Protein AF-A0AA35GJU0-F1 (afdb_monomer_lite)

Sequence (105 aa):
MTVIDAHAVIQALGLPDSCRVEQRVPKKLLLENGVPTASDKRLITDAIEEIQWFAALKPNTIGVPDYRDAQREYLEIAVLVVTLRGTVKPASCSRLAELVHRAVP

Structure (mmCIF, N/CA/C/O backbone):
data_AF-A0AA35GJU0-F1
#
_entry.id   AF-A0AA35GJU0-F1
#
loop_
_atom_site.group_PDB
_atom_site.id
_atom_site.type_symbol
_atom_site.label_atom_id
_atom_site.label_alt_id
_atom_site.label_comp_id
_atom_site.label_asym_id
_atom_site.label_entity_id
_atom_site.label_seq_id
_atom_site.pdbx_PDB_ins_code
_atom_site.Cartn_x
_atom_site.Cartn_y
_atom_site.Cartn_z
_atom_site.occupancy
_atom_site.B_iso_or_equiv
_atom_site.auth_seq_id
_atom_site.auth_comp_id
_atom_site.auth_asym_id
_atom_site.auth_atom_id
_atom_site.pdbx_PDB_model_num
ATOM 1 N N . MET A 1 1 ? -23.041 -9.306 -2.817 1.00 44.56 1 MET A N 1
ATOM 2 C CA . MET A 1 1 ? -21.685 -8.874 -3.212 1.00 44.56 1 MET A CA 1
ATOM 3 C C . MET A 1 1 ? -20.769 -10.059 -3.025 1.00 44.56 1 MET A C 1
ATOM 5 O O . MET A 1 1 ? -20.582 -10.477 -1.891 1.00 44.56 1 MET A O 1
ATOM 9 N N . THR A 1 2 ? -20.285 -10.655 -4.108 1.00 46.44 2 THR A N 1
ATOM 10 C CA . THR A 1 2 ? -19.274 -11.711 -4.027 1.00 46.44 2 THR A CA 1
ATOM 11 C C . THR A 1 2 ? -18.007 -11.069 -3.478 1.00 46.44 2 THR A C 1
ATOM 13 O O . THR A 1 2 ? -17.515 -10.102 -4.057 1.00 46.44 2 THR A O 1
ATOM 16 N N . VAL A 1 3 ? -17.534 -11.528 -2.321 1.00 57.78 3 VAL A N 1
ATOM 17 C CA . VAL A 1 3 ? -16.242 -11.095 -1.788 1.00 57.78 3 VAL A CA 1
ATOM 18 C C . VAL A 1 3 ? -15.197 -11.693 -2.720 1.00 57.78 3 VAL A C 1
ATOM 20 O O . VAL A 1 3 ? -15.041 -12.910 -2.765 1.00 57.78 3 VAL A O 1
ATOM 23 N N . ILE A 1 4 ? -14.568 -10.857 -3.545 1.00 70.25 4 ILE A N 1
ATOM 24 C CA . ILE A 1 4 ? -13.439 -11.299 -4.357 1.00 70.25 4 ILE A CA 1
ATOM 25 C C . ILE A 1 4 ? -12.249 -11.377 -3.406 1.00 70.25 4 ILE A C 1
ATOM 27 O O . ILE A 1 4 ? -11.857 -10.375 -2.810 1.00 70.25 4 ILE A O 1
ATOM 31 N N . ASP A 1 5 ? -11.731 -12.586 -3.227 1.00 84.88 5 ASP A N 1
ATOM 32 C CA . ASP A 1 5 ? -10.553 -12.838 -2.410 1.00 84.88 5 ASP A CA 1
ATOM 33 C C . ASP A 1 5 ? -9.294 -12.244 -3.068 1.00 84.88 5 ASP A C 1
ATOM 35 O O . ASP A 1 5 ? -9.160 -12.249 -4.296 1.00 84.88 5 ASP A O 1
ATOM 39 N N . ALA A 1 6 ? -8.361 -11.729 -2.262 1.00 87.00 6 ALA A N 1
ATOM 40 C CA . ALA A 1 6 ? -7.139 -11.105 -2.771 1.00 87.00 6 ALA A CA 1
ATOM 41 C C . ALA A 1 6 ? -6.300 -12.082 -3.609 1.00 87.00 6 ALA A C 1
ATOM 43 O O . ALA A 1 6 ? -5.740 -11.687 -4.632 1.00 87.00 6 ALA A O 1
ATOM 44 N N . HIS A 1 7 ? -6.268 -13.367 -3.239 1.00 88.19 7 HIS A N 1
ATOM 45 C CA . HIS A 1 7 ? -5.584 -14.398 -4.010 1.00 88.19 7 HIS A CA 1
ATOM 46 C C . HIS A 1 7 ? -6.213 -14.568 -5.394 1.00 88.19 7 HIS A C 1
ATOM 48 O O . HIS A 1 7 ? -5.490 -14.668 -6.381 1.00 88.19 7 HIS A O 1
ATOM 54 N N . ALA A 1 8 ? -7.546 -14.541 -5.497 1.00 91.88 8 ALA A N 1
ATOM 55 C CA . ALA A 1 8 ? -8.233 -14.650 -6.783 1.00 91.88 8 ALA A CA 1
ATOM 56 C C . ALA A 1 8 ? -7.893 -13.477 -7.720 1.00 91.88 8 ALA A C 1
ATOM 58 O O . ALA A 1 8 ? -7.655 -13.697 -8.907 1.00 91.88 8 ALA A O 1
ATOM 59 N N . VAL A 1 9 ? -7.808 -12.248 -7.191 1.00 91.88 9 VAL A N 1
ATOM 60 C CA . VAL A 1 9 ? -7.356 -11.079 -7.970 1.00 91.88 9 VAL A CA 1
ATOM 61 C C . VAL A 1 9 ? -5.913 -11.261 -8.426 1.00 91.88 9 VAL A C 1
ATOM 63 O O . VAL A 1 9 ? -5.618 -11.082 -9.602 1.00 91.88 9 VAL A O 1
ATOM 66 N N . ILE A 1 10 ? -5.020 -11.652 -7.516 1.00 92.38 10 ILE A N 1
ATOM 67 C CA . ILE A 1 10 ? -3.597 -11.846 -7.811 1.00 92.38 10 ILE A CA 1
ATOM 68 C C . ILE A 1 10 ? -3.390 -12.905 -8.899 1.00 92.38 10 ILE A C 1
ATOM 70 O O . ILE A 1 10 ? -2.623 -12.676 -9.831 1.00 92.38 10 ILE A O 1
ATOM 74 N N . GLN A 1 11 ? -4.096 -14.035 -8.822 1.00 92.12 11 GLN A N 1
ATOM 75 C CA . GLN A 1 11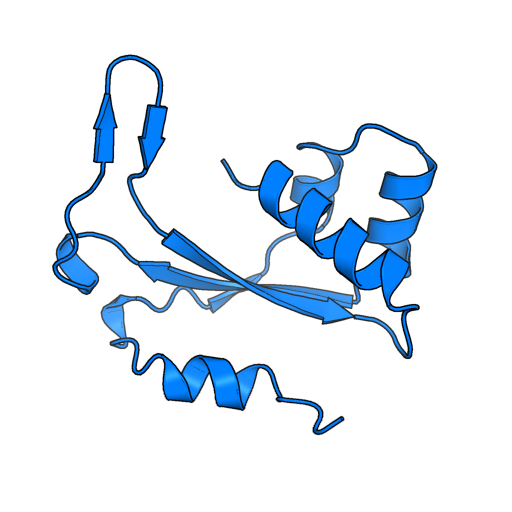 ? -4.038 -15.075 -9.853 1.00 92.12 11 GLN A CA 1
ATOM 76 C C . GLN A 1 11 ? -4.544 -14.558 -11.203 1.00 92.12 11 GLN A C 1
ATOM 78 O O . GLN A 1 11 ? -3.933 -14.826 -12.235 1.00 92.12 11 GLN A O 1
ATOM 83 N N . ALA A 1 12 ? -5.622 -13.769 -11.205 1.00 93.81 12 ALA A N 1
ATOM 84 C CA . ALA A 1 12 ? -6.172 -13.185 -12.425 1.00 93.81 12 ALA A CA 1
ATOM 85 C C . ALA A 1 12 ? -5.228 -12.171 -13.099 1.00 93.81 12 ALA A C 1
ATOM 87 O O . ALA A 1 12 ? -5.333 -11.970 -14.307 1.00 93.81 12 ALA A O 1
ATOM 88 N N . LEU A 1 13 ? -4.297 -11.558 -12.355 1.00 91.06 13 LEU A N 1
ATOM 89 C CA . LEU A 1 13 ? -3.276 -10.677 -12.932 1.00 91.06 13 LEU A CA 1
ATOM 90 C C . LEU A 1 13 ? -2.248 -11.435 -13.786 1.00 91.06 13 LEU A C 1
ATOM 92 O O . LEU A 1 13 ? -1.588 -10.805 -14.609 1.00 91.06 13 LEU A O 1
ATOM 96 N N . GLY A 1 14 ? -2.085 -12.752 -13.596 1.00 93.19 14 GLY A N 1
ATOM 97 C CA . GLY A 1 14 ? -1.158 -13.568 -14.387 1.00 93.19 14 GLY A CA 1
ATOM 98 C C . GLY A 1 14 ? 0.293 -13.077 -14.338 1.00 93.19 14 GLY A C 1
ATOM 99 O O . GLY A 1 14 ? 1.002 -13.158 -15.340 1.00 93.19 14 GLY A O 1
ATOM 100 N N . LEU A 1 15 ? 0.719 -12.511 -13.200 1.00 93.44 15 LEU A N 1
ATO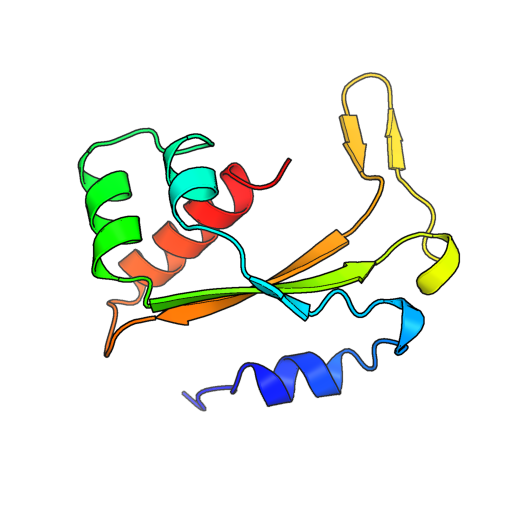M 101 C CA . LEU A 1 15 ? 2.045 -11.907 -13.066 1.00 93.44 15 LEU A CA 1
ATOM 102 C C . LEU A 1 15 ? 3.143 -12.979 -13.166 1.00 93.44 15 LEU A C 1
ATOM 104 O O . LEU A 1 15 ? 3.022 -14.026 -12.524 1.00 93.44 15 LEU A O 1
ATOM 108 N N . PRO A 1 16 ? 4.233 -12.724 -13.912 1.00 94.06 16 PRO A N 1
ATOM 109 C CA . PRO A 1 16 ? 5.370 -13.630 -13.942 1.00 94.06 16 PRO A CA 1
ATOM 110 C C . PRO A 1 16 ? 6.066 -13.663 -12.576 1.00 94.06 16 PRO A C 1
ATOM 112 O O . PRO A 1 16 ? 6.073 -12.675 -11.838 1.00 94.06 16 PRO A O 1
ATOM 115 N N . ASP A 1 17 ? 6.717 -14.782 -12.254 1.00 93.38 17 ASP A N 1
ATOM 116 C CA . ASP A 1 17 ? 7.393 -14.950 -10.960 1.00 93.38 17 ASP A CA 1
ATOM 117 C C . ASP A 1 17 ? 8.507 -13.919 -10.724 1.00 93.38 17 ASP A C 1
ATOM 119 O O . ASP A 1 17 ? 8.787 -13.564 -9.582 1.00 93.38 17 ASP A O 1
ATOM 123 N N . SER A 1 18 ? 9.089 -13.365 -11.793 1.00 94.75 18 SER A N 1
ATOM 124 C CA . SER A 1 18 ? 10.080 -12.284 -11.725 1.00 94.75 18 SER A CA 1
ATOM 125 C C . SER A 1 18 ? 9.543 -10.975 -11.133 1.00 94.75 18 SER A C 1
ATOM 127 O O . SER A 1 18 ? 10.341 -10.135 -10.722 1.00 94.75 18 SER A O 1
ATOM 129 N N . CYS A 1 19 ? 8.220 -10.787 -11.066 1.00 95.81 19 CYS A N 1
ATOM 130 C CA . CYS A 1 19 ? 7.603 -9.634 -10.411 1.00 95.81 19 CYS A CA 1
ATOM 131 C C . CYS A 1 19 ? 7.472 -9.803 -8.893 1.00 95.81 19 CYS A C 1
ATOM 133 O O . CYS A 1 19 ? 7.206 -8.814 -8.210 1.00 95.81 19 CYS A O 1
ATOM 135 N N . ARG A 1 20 ? 7.583 -11.025 -8.352 1.00 94.75 20 ARG A N 1
ATOM 136 C CA . ARG A 1 20 ? 7.301 -11.298 -6.936 1.00 94.75 20 ARG A CA 1
ATOM 137 C C . ARG A 1 20 ? 8.332 -10.634 -6.030 1.00 94.75 20 ARG A C 1
ATOM 139 O O . ARG A 1 20 ? 9.536 -10.736 -6.246 1.00 94.75 20 ARG A O 1
ATOM 146 N N . VAL A 1 21 ? 7.832 -9.984 -4.987 1.00 95.69 21 VAL A N 1
ATOM 147 C CA . VAL A 1 21 ? 8.634 -9.380 -3.917 1.00 95.69 21 VAL A CA 1
ATOM 148 C C . VAL A 1 21 ? 8.374 -10.104 -2.600 1.00 95.69 21 VAL A C 1
ATOM 150 O O . VAL A 1 21 ? 9.320 -10.445 -1.898 1.00 95.69 21 VAL A O 1
ATOM 153 N N . GLU A 1 22 ? 7.101 -10.367 -2.290 1.00 93.25 22 GLU A N 1
ATOM 154 C CA . GLU A 1 22 ? 6.641 -11.112 -1.108 1.00 93.25 22 GLU A CA 1
ATOM 155 C C . GLU A 1 22 ? 7.215 -10.594 0.230 1.00 93.25 22 GLU A C 1
ATOM 157 O O . GLU A 1 22 ? 7.473 -11.353 1.162 1.00 93.25 22 GLU A O 1
ATOM 162 N N . GLN A 1 23 ? 7.379 -9.273 0.354 1.00 96.19 23 GLN A N 1
ATOM 163 C CA . GLN A 1 23 ? 7.918 -8.638 1.560 1.00 96.19 23 GLN A CA 1
ATOM 164 C C . GLN A 1 23 ? 6.820 -8.067 2.450 1.00 96.19 23 GLN A C 1
ATOM 166 O O . GLN A 1 23 ? 5.832 -7.502 1.985 1.00 96.19 23 GLN A O 1
ATOM 171 N N . ARG A 1 24 ? 7.021 -8.141 3.766 1.00 96.38 24 ARG A N 1
ATOM 172 C CA . ARG A 1 24 ? 6.142 -7.475 4.727 1.00 96.38 24 ARG A CA 1
ATOM 173 C C . ARG A 1 24 ? 6.441 -5.978 4.779 1.00 96.38 24 ARG A C 1
ATOM 175 O O . ARG A 1 24 ? 7.589 -5.579 4.957 1.00 96.38 24 ARG A O 1
ATOM 182 N N . VAL A 1 25 ? 5.393 -5.160 4.732 1.00 94.81 25 VAL A N 1
ATOM 183 C CA . VAL A 1 25 ? 5.486 -3.701 4.871 1.00 94.81 25 VAL A CA 1
ATOM 184 C C . VAL A 1 25 ? 5.091 -3.300 6.298 1.00 94.81 25 VAL A C 1
ATOM 186 O O . VAL A 1 25 ? 3.961 -3.555 6.730 1.00 94.81 25 VAL A O 1
ATOM 189 N N . PRO A 1 26 ? 5.986 -2.665 7.076 1.00 94.44 26 PRO A N 1
ATOM 190 C CA . PRO A 1 26 ? 5.631 -2.150 8.392 1.00 94.44 26 PRO A CA 1
ATOM 191 C C . PRO A 1 26 ? 4.583 -1.037 8.284 1.00 94.44 26 PRO A C 1
ATOM 193 O O . PRO A 1 26 ? 4.780 -0.065 7.559 1.00 94.44 26 PRO A O 1
ATOM 196 N N . LYS A 1 27 ? 3.520 -1.095 9.100 1.00 93.50 27 LYS A N 1
ATOM 197 C CA . LYS A 1 27 ? 2.504 -0.023 9.176 1.00 93.50 27 LYS A CA 1
ATOM 198 C C . LYS A 1 27 ? 3.099 1.356 9.459 1.00 93.50 27 LYS A C 1
ATOM 200 O O . LYS A 1 27 ? 2.511 2.361 9.086 1.00 93.50 27 LYS A O 1
ATOM 205 N N . LYS A 1 28 ? 4.256 1.401 10.128 1.00 92.12 28 LYS A N 1
ATOM 206 C CA . LYS A 1 28 ? 4.985 2.636 10.420 1.00 92.12 28 LYS A CA 1
ATOM 207 C C . LYS A 1 28 ? 5.277 3.443 9.147 1.00 92.12 28 LYS A C 1
ATOM 209 O O . LYS A 1 28 ? 5.112 4.653 9.194 1.00 92.12 28 LYS A O 1
ATOM 214 N N . LEU A 1 29 ? 5.569 2.787 8.018 1.00 90.69 29 LEU A N 1
ATOM 215 C CA . LEU A 1 29 ? 5.770 3.472 6.736 1.00 90.69 29 LEU A CA 1
ATOM 216 C C . LEU A 1 29 ? 4.507 4.210 6.279 1.00 90.69 29 LEU A C 1
ATOM 218 O O . LEU A 1 29 ? 4.589 5.362 5.869 1.00 90.69 29 LEU A O 1
ATOM 222 N N . LEU A 1 30 ? 3.331 3.592 6.439 1.00 90.50 30 LEU A N 1
ATOM 223 C CA . LEU A 1 30 ? 2.065 4.274 6.167 1.00 90.50 30 LEU A CA 1
ATOM 224 C C . LEU A 1 30 ? 1.780 5.402 7.151 1.00 90.50 30 LEU A C 1
ATOM 226 O O . LEU A 1 30 ? 1.041 6.300 6.808 1.00 90.50 30 LEU A O 1
ATOM 230 N N . LEU A 1 31 ? 2.281 5.338 8.386 1.00 90.81 31 LEU A N 1
ATOM 231 C CA . LEU A 1 31 ? 2.027 6.365 9.401 1.00 90.81 31 LEU A CA 1
ATOM 232 C C . LEU A 1 31 ? 2.927 7.591 9.248 1.00 90.81 31 LEU A C 1
ATOM 234 O O . LEU A 1 31 ? 2.532 8.684 9.650 1.00 90.81 31 LEU A O 1
ATOM 238 N N . GLU A 1 32 ? 4.132 7.394 8.722 1.00 88.62 32 GLU A N 1
ATOM 239 C CA . GLU A 1 32 ? 5.103 8.456 8.455 1.00 88.62 32 GLU A CA 1
ATOM 240 C C . GLU A 1 32 ? 4.807 9.166 7.129 1.00 88.62 32 GLU A C 1
ATOM 242 O O . GLU A 1 32 ? 5.030 10.371 7.024 1.00 88.62 32 GLU A O 1
ATOM 247 N N . ASN A 1 33 ? 4.216 8.458 6.160 1.00 81.50 33 ASN A N 1
ATOM 248 C CA . ASN A 1 33 ? 3.896 8.990 4.841 1.00 81.50 33 ASN A CA 1
ATOM 249 C C . ASN A 1 33 ? 2.381 9.178 4.672 1.00 81.50 33 ASN A C 1
ATOM 251 O O . ASN A 1 33 ? 1.607 8.243 4.819 1.00 81.50 33 ASN A O 1
ATOM 255 N N . GLY A 1 34 ? 1.930 10.379 4.307 1.00 70.25 34 GLY A N 1
ATOM 256 C CA . GLY A 1 34 ? 0.569 10.555 3.782 1.00 70.25 34 GLY A CA 1
ATOM 257 C C . GLY A 1 34 ? -0.588 10.482 4.793 1.00 70.25 34 GLY A C 1
ATOM 258 O O . GLY A 1 34 ? -1.738 10.413 4.356 1.00 70.25 34 GLY A O 1
ATOM 259 N N . VAL A 1 35 ? -0.336 10.554 6.111 1.00 76.75 35 VAL A N 1
ATOM 260 C CA . VAL A 1 35 ? -1.386 10.613 7.154 1.00 76.75 35 VAL A CA 1
ATOM 261 C C . VAL A 1 35 ? -1.644 12.051 7.604 1.00 76.75 35 VAL A C 1
ATOM 263 O O . VAL A 1 35 ? -0.844 12.612 8.352 1.00 76.75 35 VAL A O 1
ATOM 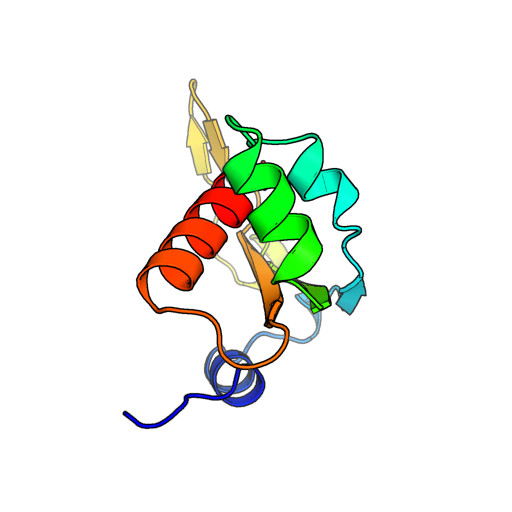266 N N . PRO A 1 36 ? -2.779 12.660 7.217 1.00 76.88 36 PRO A N 1
ATOM 267 C CA . PRO A 1 36 ? -3.041 14.061 7.523 1.00 76.88 36 PRO A CA 1
ATOM 268 C C . PRO A 1 36 ? -3.707 14.278 8.890 1.00 76.88 36 PRO A C 1
ATOM 270 O O . PRO A 1 36 ? -3.717 15.405 9.379 1.00 76.88 36 PRO A O 1
ATOM 273 N N . THR A 1 37 ? -4.300 13.247 9.510 1.00 92.38 37 THR A N 1
ATOM 274 C CA . THR A 1 37 ? -5.118 13.417 10.726 1.00 92.38 37 THR A CA 1
ATOM 275 C C . THR A 1 37 ? -4.921 12.320 11.775 1.00 92.38 37 THR A C 1
ATOM 277 O O . THR A 1 37 ? -4.551 11.183 11.479 1.00 92.38 37 THR A O 1
ATOM 280 N N . ALA A 1 38 ? -5.245 12.637 13.035 1.00 93.31 38 ALA A N 1
ATOM 281 C CA . ALA A 1 38 ? -5.228 11.668 14.132 1.00 93.31 38 ALA A CA 1
ATOM 282 C C . ALA A 1 38 ? -6.245 10.524 13.942 1.00 93.31 38 ALA A C 1
ATOM 284 O O . ALA A 1 38 ? -5.988 9.396 14.364 1.00 93.31 38 ALA A O 1
ATOM 285 N N . SER A 1 39 ? -7.383 10.791 13.294 1.00 93.81 39 SER A N 1
ATOM 286 C CA . SER A 1 39 ? -8.369 9.765 12.937 1.00 93.81 39 SER A CA 1
ATOM 287 C C . SER A 1 39 ? -7.835 8.794 11.889 1.00 93.81 39 SER A C 1
ATOM 289 O O . SER A 1 39 ? -8.028 7.593 12.043 1.00 93.81 39 SER A O 1
ATOM 291 N N . ASP A 1 40 ? -7.113 9.287 10.879 1.00 94.25 40 ASP A N 1
ATOM 292 C CA . ASP A 1 40 ? -6.483 8.437 9.862 1.00 94.25 40 ASP A CA 1
ATOM 293 C C . ASP A 1 40 ? -5.402 7.544 10.489 1.00 94.25 40 ASP A C 1
ATOM 295 O O . ASP A 1 40 ? -5.348 6.343 10.224 1.00 94.25 40 ASP A O 1
ATOM 299 N N . LYS A 1 41 ? -4.599 8.096 11.412 1.00 94.25 41 LYS A N 1
ATOM 300 C CA . LYS A 1 41 ? -3.612 7.322 12.181 1.00 94.25 41 LYS A CA 1
ATOM 301 C C . LYS A 1 41 ? -4.257 6.182 12.971 1.00 94.25 41 LYS A C 1
ATOM 303 O O . LYS A 1 41 ? -3.743 5.060 12.957 1.00 94.25 41 LYS A O 1
ATOM 308 N N . ARG A 1 42 ? -5.370 6.457 13.661 1.00 94.56 42 ARG A N 1
ATOM 309 C CA . ARG A 1 42 ? -6.131 5.428 14.393 1.00 94.56 42 ARG A CA 1
ATOM 310 C C . ARG A 1 42 ? -6.686 4.382 13.438 1.00 94.56 42 ARG A C 1
ATOM 312 O O . ARG A 1 42 ? -6.487 3.198 13.665 1.00 94.56 42 ARG A O 1
ATOM 319 N N . LEU A 1 43 ? -7.275 4.818 12.326 1.00 95.00 43 LEU A N 1
ATOM 320 C CA . LEU A 1 43 ? -7.834 3.922 11.323 1.00 95.00 43 LEU A CA 1
ATOM 321 C C . LEU A 1 43 ? -6.782 2.943 10.775 1.00 95.00 43 LEU A C 1
ATOM 323 O O . LEU A 1 43 ? -7.030 1.743 10.760 1.00 95.00 43 LEU A O 1
ATOM 327 N N . ILE A 1 44 ? -5.589 3.417 10.406 1.00 94.50 44 ILE A N 1
ATOM 328 C CA . ILE A 1 44 ? -4.476 2.556 9.960 1.00 94.50 44 ILE A CA 1
ATOM 329 C C . ILE A 1 44 ? -4.041 1.583 11.066 1.00 94.50 44 ILE A C 1
ATOM 331 O O . ILE A 1 44 ? -3.809 0.399 10.813 1.00 94.50 44 ILE A O 1
ATOM 335 N N . THR A 1 45 ? -3.906 2.078 12.297 1.00 94.06 45 THR A N 1
ATOM 336 C CA . THR A 1 45 ? -3.412 1.277 13.427 1.00 94.06 45 THR A CA 1
ATOM 337 C C . THR A 1 45 ? -4.373 0.135 13.757 1.00 94.06 45 THR A C 1
ATOM 339 O O . THR A 1 45 ? -3.936 -1.019 13.857 1.00 94.06 45 THR A O 1
ATOM 342 N N . ASP A 1 46 ? -5.662 0.461 13.850 1.00 94.44 46 ASP A N 1
ATOM 343 C CA . ASP A 1 46 ? -6.704 -0.412 14.379 1.00 94.44 46 ASP A CA 1
ATOM 344 C C . ASP A 1 46 ? -7.284 -1.332 13.304 1.00 94.44 46 ASP A C 1
ATOM 346 O O . ASP A 1 46 ? -7.541 -2.499 13.580 1.00 94.44 46 ASP A O 1
ATOM 350 N N . ALA A 1 47 ? -7.478 -0.840 12.076 1.00 95.62 47 ALA A N 1
ATOM 351 C CA . ALA A 1 47 ? -8.184 -1.596 11.043 1.00 95.62 47 ALA A CA 1
ATOM 352 C C . ALA A 1 47 ? -7.273 -2.504 10.215 1.00 95.62 47 ALA A C 1
ATOM 354 O O . ALA A 1 47 ? -7.741 -3.520 9.716 1.00 95.62 47 ALA A O 1
ATOM 355 N N . ILE A 1 48 ? -5.990 -2.174 10.049 1.00 95.50 48 ILE A N 1
ATOM 356 C CA . ILE A 1 48 ? -5.073 -3.025 9.283 1.00 95.50 48 ILE A CA 1
ATOM 357 C C . ILE A 1 48 ? -4.575 -4.157 10.182 1.00 95.50 48 ILE A C 1
ATOM 359 O O . ILE A 1 48 ? -4.201 -3.945 11.336 1.00 95.50 48 ILE A O 1
ATOM 363 N N . GLU A 1 49 ? -4.530 -5.371 9.666 1.00 96.06 49 GLU A N 1
ATOM 364 C CA . GLU A 1 49 ? -3.847 -6.498 10.292 1.00 96.06 49 GLU A CA 1
ATOM 365 C C . GLU A 1 49 ? -2.414 -6.594 9.771 1.00 96.06 49 GLU A C 1
ATOM 367 O O . GLU A 1 49 ? -1.456 -6.465 10.540 1.00 96.06 49 GLU A O 1
ATOM 372 N N . GLU A 1 50 ? -2.284 -6.695 8.451 1.00 95.69 50 GLU A N 1
ATOM 373 C CA . GLU A 1 50 ? -1.031 -6.920 7.742 1.00 95.69 50 GLU A CA 1
ATOM 374 C C . GLU A 1 50 ? -1.006 -6.165 6.410 1.00 95.69 50 GLU A C 1
ATOM 376 O O . GLU A 1 50 ? -2.046 -5.893 5.809 1.00 95.69 50 GLU A O 1
ATOM 381 N N . ILE A 1 51 ? 0.202 -5.815 5.966 1.00 95.62 51 ILE A N 1
ATOM 382 C CA . ILE A 1 51 ? 0.466 -5.272 4.638 1.00 95.62 51 ILE A CA 1
ATOM 383 C C . ILE A 1 51 ? 1.599 -6.095 4.032 1.00 95.62 51 ILE A C 1
ATOM 385 O O . ILE A 1 51 ? 2.673 -6.212 4.632 1.00 95.62 51 ILE A O 1
ATOM 389 N N . GLN A 1 52 ? 1.368 -6.620 2.838 1.00 96.00 52 GLN A N 1
ATOM 390 C CA . GLN A 1 52 ? 2.350 -7.362 2.063 1.00 96.00 52 GLN A CA 1
ATOM 391 C C . GLN A 1 52 ? 2.595 -6.645 0.736 1.00 96.00 52 GLN A C 1
ATOM 393 O O . GLN A 1 52 ? 1.665 -6.386 -0.025 1.00 96.00 52 GLN A O 1
ATOM 398 N N . TRP A 1 53 ? 3.856 -6.342 0.447 1.00 96.06 53 TRP A N 1
ATOM 399 C CA . TRP A 1 53 ? 4.304 -5.970 -0.885 1.00 96.06 53 TRP A CA 1
ATOM 400 C C . TRP A 1 53 ? 4.478 -7.244 -1.698 1.00 96.06 53 TRP A C 1
ATOM 402 O O . TRP A 1 53 ? 5.472 -7.958 -1.579 1.00 96.06 53 TRP A O 1
ATOM 412 N N . PHE A 1 54 ? 3.443 -7.566 -2.464 1.00 96.12 54 PHE A N 1
ATOM 413 C CA . PHE A 1 54 ? 3.352 -8.827 -3.177 1.00 96.12 54 PHE A CA 1
ATOM 414 C C . PHE A 1 54 ? 4.235 -8.824 -4.425 1.00 96.12 54 PHE A C 1
ATOM 416 O O . PHE A 1 54 ? 5.019 -9.752 -4.616 1.00 96.12 54 PHE A O 1
ATOM 423 N N . ALA A 1 55 ? 4.150 -7.771 -5.243 1.00 96.31 55 ALA A N 1
ATOM 424 C CA . ALA A 1 55 ? 4.896 -7.675 -6.492 1.00 96.31 55 ALA A CA 1
ATOM 425 C C . ALA A 1 55 ? 5.331 -6.243 -6.834 1.00 96.31 55 ALA A C 1
ATOM 427 O O . ALA A 1 55 ? 4.686 -5.270 -6.437 1.00 96.31 55 ALA A O 1
ATOM 428 N N . ALA A 1 56 ? 6.407 -6.132 -7.611 1.00 95.44 56 ALA A N 1
ATOM 429 C CA . ALA A 1 56 ? 6.880 -4.902 -8.234 1.00 95.44 56 ALA A CA 1
ATOM 430 C C . ALA A 1 56 ? 6.951 -5.108 -9.749 1.00 95.44 56 ALA A C 1
ATOM 432 O O . ALA A 1 56 ? 7.703 -5.942 -10.254 1.00 95.44 56 ALA A O 1
ATOM 433 N N . LEU A 1 57 ? 6.135 -4.355 -10.475 1.00 94.94 57 LEU A N 1
ATOM 434 C CA . LEU A 1 57 ? 6.002 -4.460 -11.919 1.00 94.94 57 LEU A CA 1
ATOM 435 C C . LEU A 1 57 ? 6.888 -3.393 -12.550 1.00 94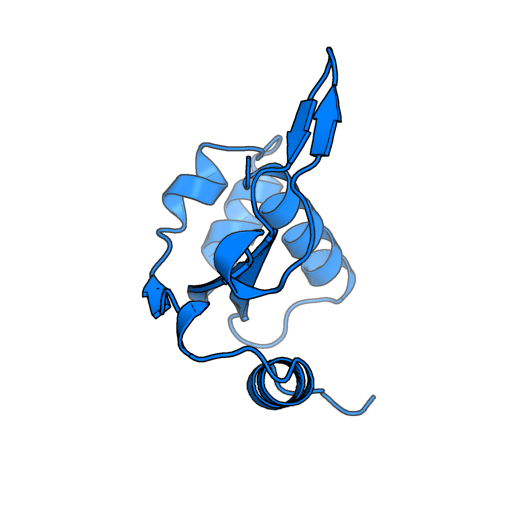.94 57 LEU A C 1
ATOM 437 O O . LEU A 1 57 ? 6.565 -2.207 -12.526 1.00 94.94 57 LEU A O 1
ATOM 441 N N . LYS A 1 58 ? 8.016 -3.834 -13.096 1.00 94.50 58 LYS A N 1
ATOM 442 C CA . LYS A 1 58 ? 9.027 -3.004 -13.758 1.00 94.50 58 LYS A CA 1
ATOM 443 C C . LYS A 1 58 ? 9.031 -3.237 -15.268 1.00 94.50 58 LYS A C 1
ATOM 445 O O . LYS A 1 58 ? 8.656 -4.336 -15.700 1.00 94.50 58 LYS A O 1
ATOM 450 N N . PRO A 1 59 ? 9.560 -2.299 -16.073 1.00 94.31 59 PRO A N 1
ATOM 451 C CA . PRO A 1 59 ? 9.639 -2.466 -17.525 1.00 94.31 59 PRO A CA 1
ATOM 452 C C . PRO A 1 59 ? 10.322 -3.755 -17.973 1.00 94.31 59 PRO A C 1
ATOM 454 O O . PRO A 1 59 ? 9.847 -4.432 -18.879 1.00 94.31 59 PRO A O 1
ATOM 457 N N . ASN A 1 60 ? 11.385 -4.161 -17.281 1.00 92.19 60 ASN A N 1
ATOM 458 C CA . ASN A 1 60 ? 12.100 -5.405 -17.561 1.00 92.19 60 ASN A CA 1
ATOM 459 C C . ASN A 1 60 ? 11.350 -6.686 -17.139 1.00 92.19 60 ASN A C 1
ATOM 461 O O . ASN A 1 60 ? 11.773 -7.772 -17.520 1.00 92.19 60 ASN A O 1
ATOM 465 N N . THR A 1 61 ? 10.270 -6.580 -16.358 1.00 92.50 61 THR A N 1
ATOM 466 C CA . THR A 1 61 ? 9.474 -7.734 -15.894 1.00 92.50 61 THR A CA 1
ATOM 467 C C . THR A 1 61 ? 8.175 -7.924 -16.671 1.00 92.50 61 THR A C 1
ATOM 469 O O . THR A 1 61 ? 7.785 -9.062 -16.907 1.00 92.50 61 THR A O 1
ATOM 472 N N . ILE A 1 62 ? 7.524 -6.833 -17.098 1.00 92.62 62 ILE A N 1
ATOM 473 C CA . ILE A 1 62 ? 6.209 -6.881 -17.765 1.00 92.62 62 ILE A CA 1
ATOM 474 C C . ILE A 1 62 ? 6.186 -6.239 -19.159 1.00 92.62 62 ILE A C 1
ATOM 476 O O . ILE A 1 62 ? 5.148 -6.236 -19.811 1.00 92.62 62 ILE A O 1
ATOM 480 N N . 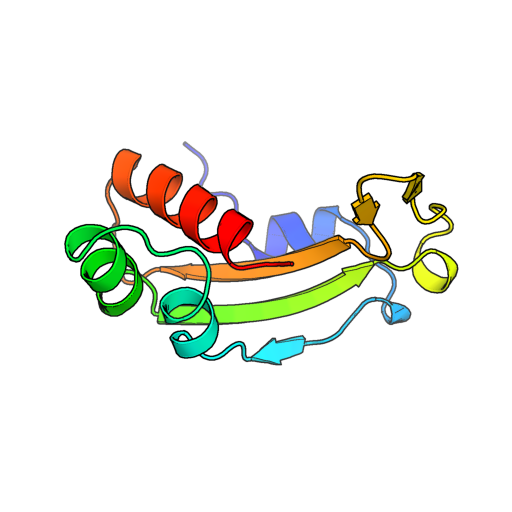GLY A 1 63 ? 7.303 -5.668 -19.623 1.00 88.56 63 GLY A N 1
ATOM 481 C CA . GLY A 1 63 ? 7.390 -5.024 -20.938 1.00 88.56 63 GLY A CA 1
ATOM 482 C C . GLY A 1 63 ? 6.637 -3.693 -21.055 1.00 88.56 63 GLY A C 1
ATOM 483 O O . GLY A 1 63 ? 6.491 -3.179 -22.161 1.00 88.56 63 GLY A O 1
ATOM 484 N N . VAL A 1 64 ? 6.162 -3.126 -19.940 1.00 88.31 64 VAL A N 1
ATOM 485 C CA . VAL A 1 64 ? 5.516 -1.805 -19.890 1.00 88.31 64 VAL A CA 1
ATOM 486 C C . VAL A 1 64 ? 6.569 -0.747 -19.550 1.00 88.31 64 VAL A C 1
ATOM 488 O O . VAL A 1 64 ? 7.144 -0.835 -18.467 1.00 88.31 64 VAL A O 1
ATOM 491 N N . PRO A 1 65 ? 6.844 0.233 -20.431 1.00 91.56 65 PRO A N 1
ATOM 492 C CA . PRO A 1 65 ? 7.843 1.270 -20.176 1.00 91.56 65 PRO A CA 1
ATOM 493 C C . PRO A 1 65 ? 7.544 2.092 -18.920 1.00 91.56 65 PRO A C 1
ATOM 495 O O . PRO A 1 65 ? 6.380 2.340 -18.599 1.00 91.56 65 PRO A O 1
ATOM 498 N N . ASP A 1 66 ? 8.596 2.556 -18.247 1.00 92.94 66 ASP A N 1
ATOM 499 C CA . ASP A 1 66 ? 8.458 3.542 -17.184 1.00 92.94 66 ASP A CA 1
ATOM 500 C C . ASP A 1 66 ? 8.057 4.902 -17.762 1.00 92.94 66 ASP A C 1
ATOM 502 O O . ASP A 1 66 ? 8.321 5.220 -18.925 1.00 92.94 66 ASP A O 1
ATOM 506 N N . TYR A 1 67 ? 7.392 5.708 -16.941 1.00 92.38 67 TYR A N 1
ATOM 507 C CA . TYR A 1 67 ? 6.990 7.058 -17.316 1.00 92.38 67 TYR A CA 1
ATOM 508 C C . TYR A 1 67 ? 7.829 8.078 -16.563 1.00 92.38 67 TYR A C 1
ATOM 510 O O . TYR A 1 67 ? 7.935 8.007 -15.342 1.00 92.38 67 TYR A O 1
ATOM 518 N N . ARG A 1 68 ? 8.386 9.058 -17.274 1.00 94.00 68 ARG A N 1
ATOM 519 C CA . ARG A 1 68 ? 9.147 10.159 -16.679 1.00 94.00 68 ARG A CA 1
ATOM 520 C C . ARG A 1 68 ? 8.840 11.455 -17.406 1.00 94.00 68 ARG A C 1
ATOM 522 O O . ARG A 1 68 ? 8.896 11.507 -18.634 1.00 94.00 68 ARG A O 1
ATOM 529 N N . ASP A 1 69 ? 8.555 12.499 -16.648 1.00 94.81 69 ASP A N 1
ATOM 530 C CA . ASP A 1 69 ? 8.467 13.868 -17.140 1.00 94.81 69 ASP A CA 1
ATOM 531 C C . ASP A 1 69 ? 9.166 14.829 -16.156 1.00 94.81 69 ASP A C 1
ATOM 533 O O . ASP A 1 69 ? 9.847 14.408 -15.222 1.00 94.81 69 ASP A O 1
ATOM 537 N N . ALA A 1 70 ? 9.036 16.140 -16.371 1.00 94.69 70 ALA A N 1
ATOM 538 C CA . ALA A 1 70 ? 9.657 17.146 -15.505 1.00 94.69 70 ALA A CA 1
ATOM 539 C C . ALA A 1 70 ? 9.038 17.242 -14.092 1.00 94.69 70 ALA A C 1
ATOM 541 O O . ALA A 1 70 ? 9.592 17.920 -13.230 1.00 94.69 70 ALA A O 1
ATOM 542 N N . GLN A 1 71 ? 7.875 16.632 -13.864 1.00 91.81 71 GLN A N 1
ATOM 543 C CA . GLN A 1 71 ? 7.102 16.703 -12.625 1.00 91.81 71 GLN A CA 1
ATOM 544 C C . GLN A 1 71 ? 7.118 15.388 -11.836 1.00 91.81 71 GLN A C 1
ATOM 546 O O . GLN A 1 71 ? 6.979 15.431 -10.614 1.00 91.81 71 GLN A O 1
ATOM 551 N N . ARG A 1 72 ? 7.242 14.232 -12.503 1.00 88.56 72 ARG A N 1
ATOM 552 C CA . ARG A 1 72 ? 7.102 12.909 -11.877 1.00 88.56 72 ARG A CA 1
ATOM 553 C C . ARG A 1 72 ? 7.789 11.785 -12.646 1.00 88.56 72 ARG A C 1
ATOM 555 O O . ARG A 1 72 ? 7.872 11.796 -13.873 1.00 88.56 72 ARG A O 1
ATOM 562 N N . GLU A 1 73 ? 8.176 10.761 -11.893 1.00 91.31 73 GLU A N 1
ATOM 563 C CA . GLU A 1 73 ? 8.650 9.481 -12.410 1.00 91.31 73 GLU A CA 1
ATOM 564 C C . GLU A 1 73 ? 7.780 8.345 -11.847 1.00 91.31 73 GLU A C 1
ATOM 566 O O . GLU A 1 73 ? 7.575 8.254 -10.640 1.00 91.31 73 GLU A O 1
ATOM 571 N N . TYR A 1 74 ? 7.286 7.466 -12.718 1.00 89.88 74 TYR A N 1
ATOM 572 C CA . TYR A 1 74 ? 6.616 6.212 -12.377 1.00 89.88 74 TYR A CA 1
ATOM 573 C C . TYR A 1 74 ? 7.465 5.060 -12.915 1.00 89.88 74 TYR A C 1
ATOM 575 O O . TYR A 1 74 ? 7.321 4.639 -14.065 1.00 89.88 74 TYR A O 1
ATOM 583 N N . LEU A 1 75 ? 8.403 4.600 -12.086 1.00 91.12 75 LEU A N 1
ATOM 584 C CA . LEU A 1 75 ? 9.412 3.603 -12.464 1.00 91.12 75 LEU A CA 1
ATOM 585 C C . LEU A 1 75 ? 8.905 2.161 -12.354 1.00 91.12 75 LEU A C 1
ATOM 587 O O . LEU A 1 75 ? 9.415 1.262 -13.022 1.00 91.12 75 LEU A O 1
ATOM 591 N N . GLU A 1 76 ? 7.919 1.941 -11.490 1.00 92.00 76 GLU A N 1
ATOM 592 C CA . GLU A 1 76 ? 7.324 0.639 -11.228 1.00 92.00 76 GLU A CA 1
ATOM 593 C C . GLU A 1 76 ? 5.882 0.781 -10.733 1.00 92.00 76 GLU A C 1
ATOM 595 O O . GLU A 1 76 ? 5.466 1.847 -10.279 1.00 92.00 76 GLU A O 1
ATOM 600 N N . ILE A 1 77 ? 5.126 -0.315 -10.796 1.00 92.50 77 ILE A N 1
ATOM 601 C CA . ILE A 1 77 ? 3.820 -0.435 -10.143 1.00 92.50 77 ILE A CA 1
ATOM 602 C C . ILE A 1 77 ? 3.962 -1.417 -8.980 1.00 92.50 77 ILE A C 1
ATOM 604 O O . ILE A 1 77 ? 4.274 -2.593 -9.184 1.00 92.50 77 ILE A O 1
ATOM 608 N N . ALA A 1 78 ? 3.715 -0.949 -7.758 1.00 93.56 78 ALA A N 1
ATOM 609 C CA . ALA A 1 78 ? 3.689 -1.799 -6.575 1.00 93.56 78 ALA A CA 1
ATOM 610 C C . ALA A 1 78 ? 2.305 -2.440 -6.393 1.00 93.56 78 ALA A C 1
ATOM 612 O O . ALA A 1 78 ? 1.283 -1.753 -6.356 1.00 93.56 78 ALA A O 1
ATOM 613 N N . VAL A 1 79 ? 2.271 -3.762 -6.224 1.00 94.62 79 VAL A N 1
ATOM 614 C CA . VAL A 1 79 ? 1.065 -4.505 -5.840 1.00 94.62 79 VAL A CA 1
ATOM 615 C C . VAL A 1 79 ? 1.132 -4.775 -4.345 1.00 94.62 79 VAL A C 1
ATOM 617 O O . VAL A 1 79 ? 1.956 -5.568 -3.882 1.00 94.62 79 VAL A O 1
ATOM 620 N N . LEU A 1 80 ? 0.261 -4.107 -3.591 1.00 94.94 80 LEU A N 1
ATOM 621 C CA . LEU A 1 80 ? 0.133 -4.279 -2.149 1.00 94.94 80 LEU A CA 1
ATOM 622 C C . LEU A 1 80 ? -1.136 -5.062 -1.815 1.00 94.94 80 LEU A C 1
ATOM 624 O O . LEU A 1 80 ? -2.216 -4.758 -2.317 1.00 94.94 80 LEU A O 1
ATOM 628 N N . VAL A 1 81 ? -1.007 -6.027 -0.912 1.00 95.00 81 VAL A N 1
ATOM 629 C CA . VAL A 1 81 ? -2.132 -6.720 -0.284 1.00 95.00 81 VAL A CA 1
ATOM 630 C C . VAL A 1 81 ? -2.259 -6.196 1.137 1.00 95.00 81 VAL A C 1
ATOM 632 O O . VAL A 1 81 ? -1.306 -6.253 1.914 1.00 95.00 81 VAL A O 1
ATOM 635 N N . VAL A 1 82 ? -3.430 -5.659 1.472 1.00 94.31 82 VAL A N 1
ATOM 636 C CA . VAL A 1 82 ? -3.728 -5.131 2.807 1.00 94.31 82 VAL A CA 1
ATOM 637 C C . VAL A 1 82 ? -4.824 -5.982 3.428 1.00 94.31 82 VAL A C 1
ATOM 639 O O . VAL A 1 82 ? -5.975 -5.938 2.995 1.00 94.31 82 VAL A O 1
ATOM 642 N N . THR A 1 83 ? -4.469 -6.736 4.461 1.00 94.19 83 THR A N 1
ATOM 643 C CA . THR A 1 83 ? -5.417 -7.546 5.228 1.00 94.19 83 THR A CA 1
ATOM 644 C C . THR A 1 83 ? -6.024 -6.682 6.324 1.00 94.19 83 THR A C 1
ATOM 646 O O . THR A 1 83 ? -5.299 -6.028 7.079 1.00 94.19 83 THR A O 1
ATOM 649 N N . LEU A 1 84 ? -7.354 -6.652 6.411 1.00 94.25 84 LEU A N 1
ATOM 650 C CA . LEU A 1 84 ? -8.088 -5.862 7.400 1.00 94.25 84 LEU A CA 1
ATOM 651 C C . LEU A 1 84 ? -8.575 -6.735 8.558 1.00 94.25 84 LEU A C 1
ATOM 653 O O . LEU A 1 84 ? -8.975 -7.880 8.365 1.00 94.25 84 LEU A O 1
ATOM 657 N N . ARG A 1 85 ? -8.599 -6.160 9.761 1.00 94.06 85 ARG A N 1
ATOM 658 C CA . ARG A 1 85 ? -9.143 -6.796 10.959 1.00 94.06 85 ARG A CA 1
ATOM 659 C C . ARG A 1 85 ? -10.664 -6.764 10.930 1.00 94.06 85 ARG A C 1
ATOM 661 O O . ARG A 1 85 ? -11.267 -5.696 11.034 1.00 94.06 85 ARG A O 1
ATOM 668 N N . GLY A 1 86 ? -11.274 -7.945 10.897 1.00 89.12 86 GLY A N 1
ATOM 669 C CA . GLY A 1 86 ? -12.724 -8.100 10.995 1.00 89.12 86 GLY A CA 1
ATOM 670 C C . GLY A 1 86 ? -13.488 -7.287 9.944 1.00 89.12 86 GLY A C 1
ATOM 671 O O . GLY A 1 86 ? -12.997 -7.011 8.850 1.00 89.12 86 GLY A O 1
ATOM 672 N N . THR A 1 87 ? -14.718 -6.900 10.276 1.00 87.81 87 THR A N 1
ATOM 673 C CA . THR A 1 87 ? -15.573 -6.139 9.359 1.00 87.81 87 THR A CA 1
ATOM 674 C C . THR A 1 87 ? -15.305 -4.641 9.481 1.00 87.81 87 THR A C 1
ATOM 676 O O . THR A 1 87 ? -15.686 -4.007 10.467 1.00 87.81 87 THR A O 1
ATOM 679 N N . VAL A 1 88 ? -14.710 -4.051 8.446 1.00 90.50 88 VAL A N 1
ATOM 680 C CA . VAL A 1 88 ? -14.497 -2.602 8.331 1.00 90.50 88 VAL A CA 1
ATOM 681 C C . VAL A 1 88 ? -15.630 -1.970 7.514 1.00 90.50 88 VAL A C 1
ATOM 683 O O . VAL A 1 88 ? -16.100 -2.533 6.527 1.00 90.50 88 VAL A O 1
ATOM 686 N N . LYS A 1 89 ? -16.106 -0.789 7.930 1.00 93.25 89 LYS A N 1
ATOM 687 C CA . LYS A 1 89 ? -17.179 -0.069 7.223 1.00 93.25 89 LYS A CA 1
ATOM 688 C C . LYS A 1 89 ? -16.727 0.315 5.803 1.00 93.25 89 LYS A C 1
ATOM 690 O O . LYS A 1 89 ? -15.591 0.765 5.661 1.00 93.25 89 LYS A O 1
ATOM 695 N N . PRO A 1 90 ? -17.606 0.286 4.780 1.00 91.94 90 PRO A N 1
ATOM 696 C CA . PRO A 1 90 ? -17.226 0.604 3.398 1.00 91.94 90 PRO A CA 1
ATOM 697 C C . PRO A 1 90 ? -16.504 1.948 3.227 1.00 91.94 90 PRO A C 1
ATOM 699 O O . PRO A 1 90 ? -15.460 2.006 2.589 1.00 91.94 90 PRO A O 1
ATOM 702 N N . ALA A 1 91 ? -16.992 3.015 3.871 1.00 93.50 91 ALA A N 1
ATOM 703 C CA . ALA A 1 91 ? -16.347 4.331 3.824 1.00 93.50 91 ALA A CA 1
ATOM 704 C C . ALA A 1 91 ? -14.929 4.323 4.428 1.00 93.50 91 ALA A C 1
ATOM 706 O O . ALA A 1 91 ? -14.027 4.993 3.929 1.00 93.50 91 ALA A O 1
ATOM 707 N N . SER A 1 92 ? -14.717 3.537 5.486 1.00 93.56 92 SER A N 1
ATOM 708 C CA . SER A 1 92 ? -13.403 3.350 6.101 1.00 93.56 92 SER A CA 1
ATOM 709 C C . SER A 1 92 ? -12.471 2.532 5.204 1.00 93.56 92 SER A C 1
ATOM 711 O O . SER A 1 92 ? -11.287 2.847 5.150 1.00 93.56 92 SER A O 1
ATOM 713 N N . CYS A 1 93 ? -12.986 1.548 4.457 1.00 93.06 93 CYS A N 1
ATOM 714 C CA . CYS A 1 93 ? -12.208 0.826 3.446 1.00 93.06 93 CYS A CA 1
ATOM 715 C C . CYS A 1 93 ? -11.741 1.755 2.318 1.00 93.06 93 CYS A C 1
ATOM 717 O O . CYS A 1 93 ? -10.556 1.762 1.995 1.00 93.06 93 CYS A O 1
ATOM 719 N N . SER A 1 94 ? -12.636 2.584 1.765 1.00 93.94 94 SER A N 1
ATOM 720 C CA . SER A 1 94 ? -12.268 3.571 0.738 1.00 93.94 94 SER A CA 1
ATOM 721 C C . SER A 1 94 ? -11.208 4.544 1.254 1.00 93.94 94 SER A C 1
ATOM 723 O O . SER A 1 94 ? -10.211 4.795 0.583 1.00 93.94 94 SER A O 1
ATOM 725 N N . ARG A 1 95 ? -11.374 5.032 2.490 1.00 94.75 95 ARG A N 1
ATOM 726 C CA . ARG A 1 95 ? -10.397 5.927 3.113 1.00 94.75 95 ARG A CA 1
ATOM 727 C C . ARG A 1 95 ? -9.043 5.252 3.346 1.00 94.75 95 ARG A C 1
ATOM 729 O O . ARG A 1 95 ? -8.014 5.878 3.116 1.00 94.75 95 ARG A O 1
ATOM 736 N N . LEU A 1 96 ? -9.024 3.991 3.780 1.00 94.25 96 LEU A N 1
ATOM 737 C CA . LEU A 1 96 ? -7.788 3.219 3.928 1.00 94.25 96 LEU A CA 1
ATOM 738 C C . LEU A 1 96 ? -7.053 3.075 2.595 1.00 94.25 96 LEU A C 1
ATOM 740 O O . LEU A 1 96 ? -5.845 3.287 2.563 1.00 94.25 96 LEU A O 1
ATOM 744 N N . ALA A 1 97 ? -7.767 2.782 1.505 1.00 92.88 97 ALA A N 1
ATOM 745 C CA . ALA A 1 97 ? -7.165 2.694 0.177 1.00 92.88 97 ALA A CA 1
ATOM 746 C C . ALA A 1 97 ? -6.496 4.019 -0.228 1.00 92.88 97 ALA A C 1
ATOM 748 O O . ALA A 1 97 ? -5.340 4.017 -0.641 1.00 92.88 97 ALA A O 1
ATOM 749 N N . GLU A 1 98 ? -7.169 5.158 -0.031 1.00 93.81 98 GLU A N 1
ATOM 750 C CA . GLU A 1 98 ? -6.576 6.478 -0.291 1.00 93.81 98 GLU A CA 1
ATOM 751 C C . GLU A 1 98 ? -5.303 6.728 0.526 1.00 93.81 98 GLU A C 1
ATOM 753 O O . GLU A 1 98 ? -4.318 7.235 -0.008 1.00 93.81 98 GLU A O 1
ATOM 758 N N . LEU A 1 99 ? -5.319 6.396 1.821 1.00 94.00 99 LEU A N 1
ATOM 759 C CA . LEU A 1 99 ? -4.171 6.595 2.708 1.00 94.00 99 LEU A CA 1
ATOM 760 C C . LEU A 1 99 ? -2.986 5.718 2.297 1.00 94.00 99 LEU A C 1
ATOM 762 O O . LEU A 1 99 ? -1.863 6.209 2.247 1.00 94.00 99 LEU A O 1
ATOM 766 N N . VAL A 1 100 ? -3.237 4.451 1.953 1.00 93.00 100 VAL A N 1
ATOM 767 C CA . VAL A 1 100 ? -2.205 3.537 1.445 1.00 93.00 100 VAL A CA 1
ATOM 768 C C . VAL A 1 100 ? -1.610 4.085 0.150 1.00 93.00 100 VAL A C 1
ATOM 770 O O . VAL A 1 100 ? -0.395 4.205 0.057 1.00 93.00 100 VAL A O 1
ATOM 773 N N . HIS A 1 101 ? -2.442 4.498 -0.811 1.00 90.56 101 HIS A N 1
ATOM 774 C CA . HIS A 1 101 ? -1.965 5.061 -2.076 1.00 90.56 101 HIS A CA 1
ATOM 775 C C . HIS A 1 101 ? -1.122 6.327 -1.896 1.00 90.56 101 HIS A C 1
ATOM 777 O O . HIS A 1 101 ? -0.146 6.500 -2.611 1.00 90.56 101 HIS A O 1
ATOM 783 N N . ARG A 1 102 ? -1.468 7.206 -0.947 1.00 89.12 102 ARG A N 1
ATOM 784 C CA . ARG A 1 102 ? -0.687 8.427 -0.664 1.00 89.12 102 ARG A CA 1
ATOM 785 C C . ARG A 1 102 ? 0.635 8.161 0.048 1.00 89.12 102 ARG A C 1
ATOM 787 O O . ARG A 1 102 ? 1.507 9.023 0.035 1.00 89.12 102 ARG A O 1
ATOM 794 N N . ALA A 1 103 ? 0.743 7.034 0.740 1.00 89.19 103 ALA A N 1
ATOM 795 C CA . ALA A 1 103 ? 1.943 6.659 1.472 1.00 89.19 103 ALA A CA 1
ATOM 796 C C . ALA A 1 103 ? 2.988 5.953 0.593 1.00 89.19 103 ALA A C 1
ATOM 798 O O . ALA A 1 103 ? 4.151 5.860 0.995 1.00 89.19 103 ALA A O 1
ATOM 799 N N . VAL A 1 104 ? 2.565 5.437 -0.566 1.00 85.62 104 VAL A N 1
ATOM 800 C CA . VAL A 1 104 ? 3.436 4.842 -1.583 1.00 85.62 104 VAL A CA 1
ATOM 801 C C . VAL A 1 104 ? 3.992 5.967 -2.472 1.00 85.62 104 VAL A C 1
ATOM 803 O O . VAL A 1 104 ? 3.190 6.768 -2.954 1.00 85.62 104 VAL A O 1
ATOM 806 N N . PRO A 1 105 ? 5.325 6.059 -2.644 1.00 74.62 105 PRO A N 1
ATOM 807 C CA . PRO A 1 105 ? 5.974 7.062 -3.492 1.00 74.62 105 PRO A CA 1
ATOM 808 C C . PRO A 1 105 ? 5.569 7.006 -4.968 1.00 74.62 105 PRO A C 1
ATOM 810 O O . PRO A 1 105 ? 5.301 5.888 -5.467 1.00 74.62 105 PRO A O 1
#

Organism: NCBI:txid225991

Foldseek 3Di:
DPPCDPVNVVVVVVFDPVFFDFDWDDLVLLVVFQDPDPVLVCLSVQWWDTKTQGGKAACVRPVDHWDDDPPDTRGTDTDMDTHTDDDDDPVSVVSNVVSVVRSPD

Secondary structure (DSSP, 8-state):
-----HHHHHHHTT--GGGEEEEEPPHHHHHHSS--SHHHHHHHHHHEEEEEEEEEE-HHHHSPPPEE-SS-EE--EEEEEEEESS---HHHHHHHHHHHHHH--

pLDDT: mean 90.68, std 8.62, range [44.56, 96.38]

Radius of gyration: 15.08 Å; chains: 1; bounding box: 34×32×35 Å

InterPro domains:
  IPR025503 Protein of unknown function DUF4391 [PF14335] (13-105)

=== Feature glossary ===
Legend for the data blocks above and below:

— What the protein is —

The amino-acid sequence is the protein's primary structure: the linear order of residues from the N-terminus to the C-terminus, written in one-letter code. Everything else here — the 3D coordinates, the secondary structure, the domain annotations — is ultimately a consequence of this string.

Functional annotations link the protein to curated databases. InterPro entries identify conserved domains and families by matching the sequence against member-database signatures (Pfam, PROSITE, CDD, …). Gene Ontology (GO) terms describe molecular function, biological process, and cellular component in a controlled vocabulary. CATH places the structure in a hierarchical fold classification (Class/Architecture/Topology/Homologous-superfamily). The organism is the source species.

— Where its atoms are —

Atomic coordinates in PDBx/mmCIF format — the same representation the Protein Data Bank distributes. Each line of the _atom_site loop places one backbone atom in Cartesian space (units: ångströms, origin: arbitrary).

The six renders are orthographic views along the three Cartesian axes in both directions. Representation (cartoon, sticks, or surface) and color scheme (sequence-rainbow or by-chain) vary across proteins so the training set covers all the common visualization conventions.

— Local backbone conformation —

Eight-state secondary structure (DSSP): H is the canonical α-helix, G the tighter 3₁₀-helix, I the wider π-helix; E/B are β-structure, T and S are turns and bends, and '-' is everything else. DSSP derives these from the pattern of main-chain N–H···O=C hydrogen bonds, not from the sequence.

Three-state secondary structure (P-SEA) collapses the eight DSSP classes into helix (a), strand (b), and coil (c). P-SEA assigns these from Cα geometry alone — distances and angles — without requiring backbone oxygens, so it works on any Cα trace.

φ (phi) and ψ (psi) are the two rotatable backbone dihedrals per residue: φ is the C(i-1)–N–Cα–C torsion, ψ is the N–Cα–C–N(i+1) torsion, both in degrees on (−180°, 180°]. α-helical residues cluster near (−60°, −45°); β-strand residues near (−120°, +130°). A Ramachandran plot is simply a scatter of (φ, ψ) for every residue.

— Global shape and packing —

The geometric summary reports three shape descriptors. Rg (radius of gyration) measures how spread out the Cα atoms are about their centre of mass; compact globular proteins have small Rg, elongated or unfolded ones large. Cα contacts (<8 Å, |i−j|>4) count long-range residue pairs in spatial proximity — high for tightly packed folds, near zero for rods or random coil. The bounding-box extents give the protein's footprint along x, y, z in Å.

SASA measures how much of the protein is reachable by solvent. It is computed by rolling a water-sized probe over the atomic surface and summing the exposed area (Å²). Per-residue SASA distinguishes core (buried, low SASA) from surface (exposed, high SASA) residues; total SASA is a whole-molecule size measure.

Plot images: a contact map (which residues are close in 3D, as an N×N binary image), a Ramachandran scatter (backbone torsion angles, revealing secondary-structure composition at a glance), and — for AlphaFold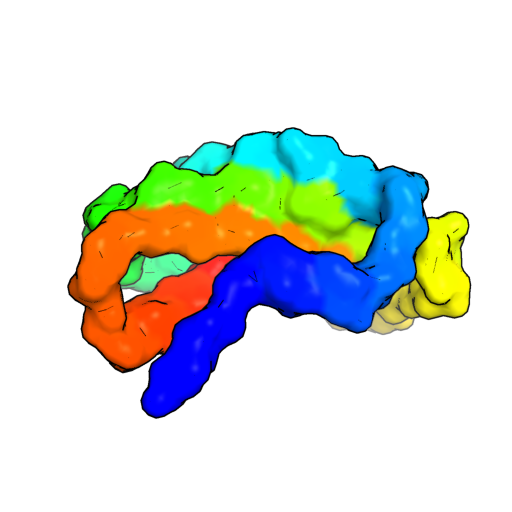 structures — a PAE heatmap (pairwise prediction confidence).

— Structural neighborhood —

A 3Di character summarizes, for each residue, the relative orientation of the Cα frame of its nearest spatial neighbor. Because it encodes fold topology rather than chemistry, 3Di alignments detect remote structural similarity that sequence alignment misses.

The Foldseek neighbor list gives the closest experimentally determined structures in the PDB, ranked by structural alignment. TM-score near 1 means near-identical fold; near 0.3 means only rough topology match. This is how one finds what a novel AlphaFold prediction most resembles in the solved-structure universe.

— Confidence and disorder —

For AlphaFold models, the B-factor field carries pLDDT — the model's own estimate of local accuracy on a 0–100 scale. Regions with pLDDT<50 should be treated as essentially unmodeled; they often correspond to intrinsically disordered segments.

Crystallographic B-factors measure how much each atom's electron density is smeared out, in Å². They rise in mobile loops and surface residues and fall in the buried interior. In AlphaFold models this column is repurposed to hold pLDDT instead.

Predicted Aligned Error (PAE) is an AlphaFold confidence matrix: entry (i, j) is the expected error in the position of residue j, in ångströms, when the prediction is superimposed on the true structure at residue i. Low PAE within a block of residues means that block is internally rigid and well-predicted; high PAE between two blocks means their relative placement is uncertain even if each block individually is confident.